Protein AF-A0A397FQW8-F1 (afdb_monomer)

Solvent-accessible surface area (backbone atoms only — not comparable to full-atom values): 8566 Å² total; per-residue (Å²): 134,74,49,76,88,79,46,59,55,54,85,73,72,38,60,66,43,75,45,67,27,36,20,41,43,28,19,68,78,79,52,90,47,74,47,78,46,56,73,49,72,66,59,42,50,56,52,49,51,50,36,62,75,72,62,70,64,80,53,71,68,52,52,51,50,34,61,57,23,47,76,49,27,67,61,52,52,53,47,13,37,69,66,50,81,47,74,45,64,29,32,55,61,62,46,79,44,45,49,40,78,52,86,40,48,87,54,54,65,68,61,37,56,75,66,70,55,62,73,84,41,75,47,63,22,42,19,63,66,63,58,66,60,54,50,50,52,53,50,51,54,54,53,56,52,70,75,74,111

Foldseek 3Di:
DADVLVDDCVVVVDQKDKDQCCFLQLQAVPAGDIDIDGDDPVVVVVVVVCCVVVVVDDDPVRVVSSVVSNVCSNVWRVLQCVLPVDAASNHQDKDKDQCCCPVVVVPDPVRCVVVVHDNRDIDIHGHNDDSVVVVVVVVVVVVVVVVVD

Sequence (149 aa):
MMSPILQNPLDLGADICMHSATKFVCGHSDTMSGIVIAKDPELCRDLYFVQNAEGTGLAPMDCWLLLRGVKTMGLRVLTAQSNAMRVSFGSVNSLISLPGVMSHASIPEEVRKARSFPEDLIRLSIGIEDIQDLINDLQRAFQSFSTSA

pLDDT: mean 90.45, std 9.54, range [47.16, 98.12]

Structure (mmCIF, N/CA/C/O backbone):
data_AF-A0A397FQW8-F1
#
_entry.id   AF-A0A397FQW8-F1
#
loop_
_atom_site.group_PDB
_atom_site.id
_atom_site.type_symbol
_atom_site.label_atom_id
_atom_site.label_alt_id
_atom_site.label_comp_id
_atom_site.label_asym_id
_atom_site.label_entity_id
_atom_site.label_seq_id
_atom_site.pdbx_PDB_ins_code
_atom_site.Cartn_x
_atom_site.Cartn_y
_atom_site.Cartn_z
_atom_site.occupancy
_atom_site.B_iso_or_equiv
_atom_site.auth_seq_id
_atom_site.auth_comp_id
_atom_site.auth_asym_id
_atom_site.auth_atom_id
_atom_site.pdbx_PDB_model_num
ATOM 1 N N . MET A 1 1 ? -6.438 -0.593 -3.858 1.00 58.75 1 MET A N 1
ATOM 2 C CA . MET A 1 1 ? -5.549 -1.523 -4.578 1.00 58.75 1 MET A CA 1
ATOM 3 C C . MET A 1 1 ? -5.179 -2.636 -3.619 1.00 58.75 1 MET A C 1
ATOM 5 O O . MET A 1 1 ? -4.789 -2.327 -2.498 1.00 58.75 1 MET A O 1
ATOM 9 N N . MET A 1 2 ? -5.399 -3.890 -4.008 1.00 80.75 2 MET A N 1
ATOM 10 C CA . MET A 1 2 ? -5.043 -5.040 -3.175 1.00 80.75 2 MET A CA 1
ATOM 11 C C . MET A 1 2 ? -3.526 -5.265 -3.200 1.00 80.75 2 MET A C 1
ATOM 13 O O . MET A 1 2 ? -2.845 -4.813 -4.12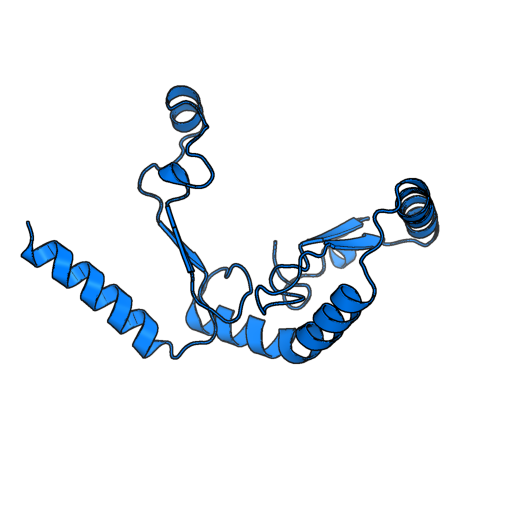3 1.00 80.75 2 MET A O 1
ATOM 17 N N . SER A 1 3 ? -2.987 -5.908 -2.165 1.00 86.31 3 SER A N 1
ATOM 18 C CA . SER A 1 3 ? -1.581 -6.313 -2.158 1.00 86.31 3 SER A CA 1
ATOM 19 C C . SER A 1 3 ? -1.331 -7.406 -3.213 1.00 86.31 3 SER A C 1
ATOM 21 O O . SER A 1 3 ? -2.273 -8.125 -3.560 1.00 86.31 3 SER A O 1
ATOM 23 N N . PRO A 1 4 ? -0.076 -7.597 -3.667 1.00 90.06 4 PRO A N 1
ATOM 24 C CA . PRO A 1 4 ? 0.270 -8.679 -4.598 1.00 90.06 4 PRO A CA 1
ATOM 25 C C . PRO A 1 4 ? -0.098 -10.082 -4.090 1.00 90.06 4 PRO A C 1
ATOM 27 O O . PRO A 1 4 ? -0.250 -11.004 -4.878 1.00 90.06 4 PRO A O 1
ATOM 30 N N . ILE A 1 5 ? -0.253 -10.245 -2.768 1.00 90.38 5 ILE A N 1
ATOM 31 C CA . ILE A 1 5 ? -0.669 -11.503 -2.129 1.00 90.38 5 ILE A CA 1
ATOM 32 C C . ILE A 1 5 ? -2.120 -11.867 -2.471 1.00 90.38 5 ILE A C 1
ATOM 34 O O . ILE A 1 5 ? -2.453 -13.044 -2.530 1.00 90.38 5 ILE A O 1
ATOM 38 N N . LEU A 1 6 ? -2.988 -10.869 -2.659 1.00 90.62 6 LEU A N 1
ATOM 39 C CA . LEU A 1 6 ? -4.427 -11.080 -2.842 1.00 90.62 6 LEU A CA 1
ATOM 40 C C . LEU A 1 6 ? -4.859 -11.009 -4.303 1.00 90.62 6 LEU A C 1
ATOM 42 O O . LEU A 1 6 ? -5.870 -11.602 -4.667 1.00 90.62 6 LEU A O 1
ATOM 46 N N . GLN A 1 7 ? -4.135 -10.259 -5.132 1.00 91.69 7 GLN A N 1
ATOM 47 C CA . GLN A 1 7 ? -4.473 -10.114 -6.539 1.00 91.69 7 GLN A CA 1
ATOM 48 C C . GLN A 1 7 ? -3.234 -9.762 -7.355 1.00 91.69 7 GLN A C 1
ATOM 50 O O . GLN A 1 7 ? -2.508 -8.828 -7.014 1.00 91.69 7 GLN A O 1
ATOM 55 N N . ASN A 1 8 ? -3.072 -10.445 -8.485 1.00 93.75 8 ASN A N 1
ATOM 56 C CA . ASN A 1 8 ? -2.119 -10.085 -9.522 1.00 93.75 8 ASN A CA 1
ATOM 57 C C . ASN A 1 8 ? -2.871 -9.621 -10.786 1.00 93.75 8 ASN A C 1
ATOM 59 O O . ASN A 1 8 ? -3.413 -10.449 -11.515 1.00 93.75 8 ASN A O 1
ATOM 63 N N . PRO A 1 9 ? -2.941 -8.304 -11.063 1.00 95.25 9 PRO A N 1
ATOM 64 C CA . PRO A 1 9 ? -3.610 -7.774 -12.252 1.00 95.25 9 PRO A CA 1
ATOM 65 C C . PRO A 1 9 ? -3.051 -8.273 -13.590 1.00 95.25 9 PRO A C 1
ATOM 67 O O . PRO A 1 9 ? -3.795 -8.291 -14.568 1.00 95.25 9 PRO A O 1
ATOM 70 N N . LEU A 1 10 ? -1.780 -8.687 -13.649 1.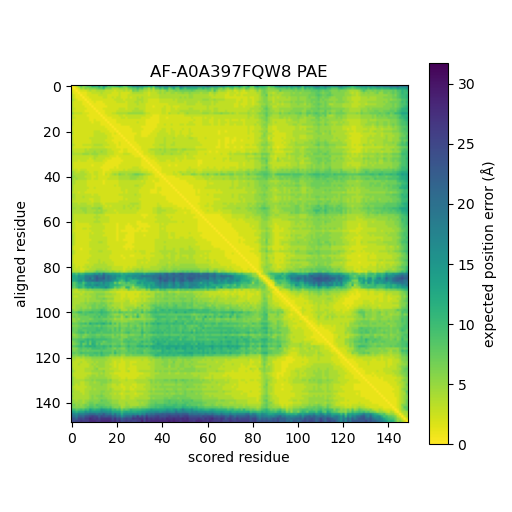00 94.31 10 LEU A N 1
ATOM 71 C CA . LEU A 1 10 ? -1.177 -9.194 -14.888 1.00 94.31 10 LEU A CA 1
ATOM 72 C C . LEU A 1 10 ? -1.837 -10.507 -15.337 1.00 94.31 10 LEU A C 1
ATOM 74 O O . LEU A 1 10 ? -2.076 -10.702 -16.528 1.00 94.31 10 LEU A O 1
ATOM 78 N N . ASP A 1 11 ? -2.238 -11.352 -14.383 1.00 94.56 11 AS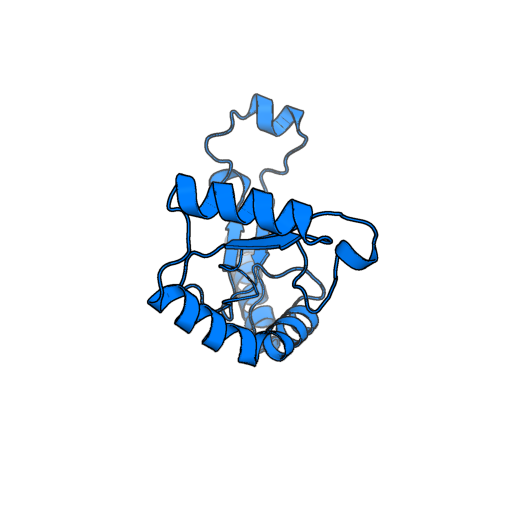P A N 1
ATOM 79 C CA . ASP A 1 11 ? -2.974 -12.596 -14.655 1.00 94.56 11 ASP A CA 1
ATOM 80 C C . ASP A 1 11 ? -4.405 -12.325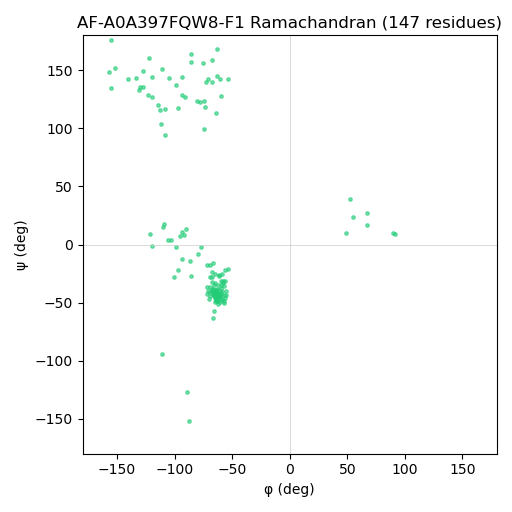 -15.151 1.00 94.56 11 ASP A C 1
ATOM 82 O O . ASP A 1 11 ? -5.045 -13.190 -15.745 1.00 94.56 11 ASP A O 1
ATOM 86 N N . LEU A 1 12 ? -4.907 -11.105 -14.933 1.00 95.69 12 LEU A N 1
ATOM 87 C CA . LEU A 1 12 ? -6.222 -10.638 -15.378 1.00 95.69 12 LEU A CA 1
ATOM 88 C C . LEU A 1 12 ? -6.159 -9.889 -16.719 1.00 95.69 12 LEU A C 1
ATOM 90 O O . LEU A 1 12 ? -7.158 -9.315 -17.148 1.00 95.69 12 LEU A O 1
ATOM 94 N N . GLY A 1 13 ? -4.997 -9.885 -17.379 1.00 95.38 13 GLY A N 1
ATOM 95 C CA . GLY A 1 13 ? -4.803 -9.279 -18.695 1.00 95.38 13 GLY A CA 1
ATOM 96 C C . GLY A 1 13 ? -4.339 -7.823 -18.679 1.00 95.38 13 GLY A C 1
ATOM 97 O O . GLY A 1 13 ? -4.297 -7.214 -19.743 1.00 95.38 13 GLY A O 1
ATOM 98 N N . ALA A 1 14 ? -3.976 -7.258 -17.522 1.00 96.56 14 ALA A N 1
ATOM 99 C CA . ALA A 1 14 ? -3.336 -5.945 -17.484 1.00 96.56 14 ALA A CA 1
ATOM 100 C C . ALA A 1 14 ? -1.899 -6.015 -18.032 1.00 96.56 14 ALA A C 1
ATOM 102 O O . ALA A 1 14 ? -1.168 -6.963 -17.751 1.00 96.56 14 ALA A O 1
ATOM 103 N N . ASP A 1 15 ? -1.470 -4.980 -18.755 1.00 97.06 15 ASP A N 1
ATOM 104 C CA . ASP A 1 15 ? -0.091 -4.881 -19.258 1.00 97.06 15 ASP A CA 1
ATOM 105 C C . ASP A 1 15 ? 0.867 -4.271 -18.223 1.00 97.06 15 ASP A C 1
ATOM 107 O O . ASP A 1 15 ? 2.061 -4.570 -18.214 1.00 97.06 15 ASP A O 1
ATOM 111 N N . ILE A 1 16 ? 0.331 -3.444 -17.317 1.00 96.56 16 ILE A N 1
ATOM 112 C CA . ILE A 1 16 ? 1.067 -2.804 -16.224 1.00 96.56 16 ILE A CA 1
ATOM 113 C C . ILE A 1 16 ? 0.323 -3.008 -14.908 1.00 96.56 16 ILE A C 1
ATOM 115 O O . ILE A 1 16 ? -0.873 -2.738 -14.789 1.00 96.56 16 ILE A O 1
ATOM 119 N N . CYS A 1 17 ? 1.067 -3.408 -13.882 1.00 95.38 17 CYS A N 1
ATOM 120 C CA . CYS A 1 17 ? 0.637 -3.393 -12.498 1.00 95.38 17 CYS A CA 1
ATOM 121 C C . CYS A 1 17 ? 1.478 -2.386 -11.707 1.00 95.38 17 CYS A C 1
ATOM 123 O O . CYS A 1 17 ? 2.697 -2.504 -11.610 1.00 95.38 17 CYS A O 1
ATOM 125 N N . MET A 1 18 ? 0.822 -1.383 -11.130 1.00 95.00 18 MET A N 1
ATOM 126 C CA . MET A 1 18 ? 1.460 -0.397 -10.261 1.00 95.00 18 MET A CA 1
ATOM 127 C C . MET A 1 18 ? 1.101 -0.694 -8.809 1.00 95.00 18 MET A C 1
ATOM 129 O O . MET A 1 18 ? -0.045 -1.026 -8.529 1.00 95.00 18 MET A O 1
ATOM 133 N N . HIS A 1 19 ? 2.039 -0.494 -7.883 1.00 94.69 19 HIS A N 1
ATOM 134 C CA . HIS A 1 19 ? 1.791 -0.498 -6.446 1.00 94.69 19 HIS A CA 1
ATOM 135 C C . HIS A 1 19 ? 2.385 0.738 -5.766 1.00 94.69 19 HIS A C 1
ATOM 137 O O . HIS A 1 19 ? 3.548 1.085 -5.971 1.00 94.69 19 HIS A O 1
ATOM 143 N N . SER A 1 20 ? 1.614 1.353 -4.862 1.00 94.19 20 SER A N 1
ATOM 144 C CA . SER A 1 20 ? 2.193 2.213 -3.823 1.00 94.19 20 SER A CA 1
ATOM 145 C C . SER A 1 20 ? 2.842 1.312 -2.776 1.00 94.19 20 SER A C 1
ATOM 147 O O . SER A 1 20 ? 2.165 0.730 -1.923 1.00 94.19 20 SER A O 1
ATOM 149 N N . ALA A 1 21 ? 4.160 1.156 -2.866 1.00 94.62 21 ALA A N 1
ATOM 150 C CA . ALA A 1 21 ? 4.903 0.248 -2.009 1.00 94.62 21 ALA A CA 1
ATOM 151 C C . ALA A 1 21 ? 5.020 0.748 -0.562 1.00 94.62 21 ALA A C 1
ATOM 153 O O . ALA A 1 21 ? 5.168 -0.066 0.343 1.00 94.62 21 ALA A O 1
ATOM 154 N N . THR A 1 22 ? 4.786 2.039 -0.318 1.00 93.69 22 THR A N 1
ATOM 155 C CA . THR A 1 22 ? 4.561 2.631 1.017 1.00 93.69 22 THR A CA 1
ATOM 156 C C . THR A 1 22 ? 3.452 1.952 1.824 1.00 93.69 22 THR A C 1
ATOM 158 O O . THR A 1 22 ? 3.378 2.112 3.039 1.00 93.69 22 THR A O 1
ATOM 161 N N . LYS A 1 23 ? 2.538 1.241 1.155 1.00 93.06 23 LYS A N 1
ATOM 162 C CA . LYS A 1 23 ? 1.396 0.563 1.780 1.00 93.06 23 LYS A CA 1
ATOM 163 C C . LYS A 1 23 ? 1.792 -0.853 2.179 1.00 93.06 23 LYS A C 1
ATOM 165 O O . LYS A 1 23 ? 2.794 -1.028 2.853 1.00 93.06 23 LYS A O 1
ATOM 170 N N . PHE A 1 24 ? 1.047 -1.872 1.757 1.00 92.12 24 PHE A N 1
ATOM 171 C CA . PHE A 1 24 ? 1.269 -3.257 2.189 1.00 92.12 24 PHE A CA 1
ATOM 172 C C . PHE A 1 24 ? 2.681 -3.806 1.941 1.00 92.12 24 PHE A C 1
ATOM 174 O O . PHE A 1 24 ? 3.133 -4.648 2.719 1.00 92.12 24 PHE A O 1
ATOM 181 N N . VAL A 1 25 ? 3.366 -3.353 0.885 1.00 93.31 25 VAL A N 1
ATOM 182 C CA . VAL A 1 25 ? 4.675 -3.893 0.483 1.00 93.31 25 VAL A CA 1
ATOM 183 C C . VAL A 1 25 ? 5.741 -3.585 1.541 1.00 93.31 25 VAL A C 1
ATOM 185 O O . VAL A 1 25 ? 6.305 -4.514 2.115 1.00 93.31 25 VAL A O 1
ATOM 188 N N . CYS A 1 26 ? 5.950 -2.308 1.872 1.00 94.06 26 CYS A N 1
ATOM 189 C CA . CYS A 1 26 ? 6.735 -1.890 3.034 1.00 94.06 26 CYS A CA 1
ATOM 190 C C . CYS A 1 26 ? 6.017 -2.300 4.324 1.00 94.06 26 CYS A C 1
ATOM 192 O O . CYS A 1 26 ? 6.521 -3.119 5.086 1.00 94.06 26 CYS A O 1
ATOM 194 N N . GLY A 1 27 ? 4.829 -1.742 4.554 1.00 92.44 27 GLY A N 1
ATOM 195 C CA . GLY A 1 27 ? 3.941 -2.014 5.677 1.00 92.44 27 GLY A CA 1
ATOM 196 C C . GLY A 1 27 ? 4.406 -1.588 7.062 1.00 92.44 27 GLY A C 1
ATOM 197 O O . GLY A 1 27 ? 3.833 -2.053 8.041 1.00 92.44 27 GLY A O 1
ATOM 198 N N . HIS A 1 28 ? 5.405 -0.712 7.152 1.00 95.25 28 HIS A N 1
ATOM 199 C CA . HIS A 1 28 ? 5.940 -0.203 8.420 1.00 95.25 28 HIS A CA 1
ATOM 200 C C . HIS A 1 28 ? 5.840 1.326 8.542 1.00 95.25 28 HIS A C 1
ATOM 202 O O . HIS A 1 28 ? 6.378 1.903 9.479 1.00 95.25 28 HIS A O 1
ATOM 208 N N . SER A 1 29 ? 5.134 1.991 7.616 1.00 92.44 29 SER A N 1
ATOM 209 C CA . SER A 1 29 ? 4.962 3.455 7.591 1.00 92.44 29 SER A CA 1
ATOM 210 C C . SER A 1 29 ? 6.277 4.258 7.595 1.00 92.44 29 SER A C 1
ATOM 212 O O . SER A 1 29 ? 6.269 5.419 7.995 1.00 92.44 29 SER A O 1
ATOM 214 N N . ASP A 1 30 ? 7.390 3.670 7.150 1.00 94.94 30 ASP A N 1
ATOM 215 C CA . ASP A 1 30 ? 8.742 4.230 7.301 1.00 94.94 30 ASP A CA 1
ATOM 216 C C . ASP A 1 30 ? 9.477 4.491 5.974 1.00 94.94 30 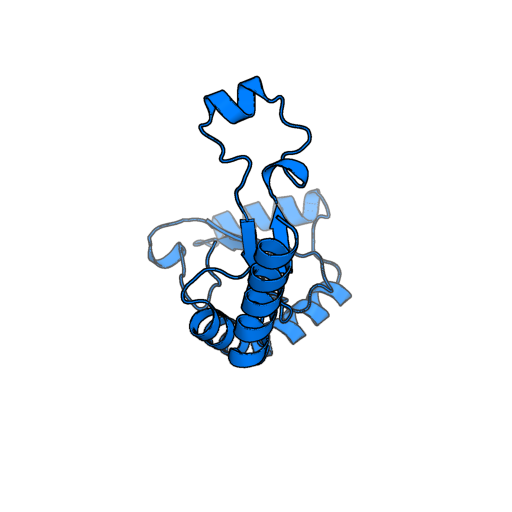ASP A C 1
ATOM 218 O O . ASP A 1 30 ? 10.582 5.026 5.991 1.00 94.94 30 ASP A O 1
ATOM 222 N N . THR A 1 31 ? 8.875 4.172 4.822 1.00 93.75 31 THR A N 1
ATOM 223 C CA . THR A 1 31 ? 9.453 4.477 3.502 1.00 93.75 31 THR A CA 1
ATOM 224 C C . THR A 1 31 ? 8.406 4.934 2.485 1.00 93.75 31 THR A C 1
ATOM 226 O O . THR A 1 31 ? 7.277 4.429 2.422 1.00 93.75 31 THR A O 1
ATOM 229 N N . MET A 1 32 ? 8.791 5.903 1.650 1.00 95.38 32 MET A N 1
ATOM 230 C CA . MET A 1 32 ? 8.028 6.310 0.473 1.00 95.38 32 MET A CA 1
ATOM 231 C C . MET A 1 32 ? 8.571 5.617 -0.769 1.00 95.38 32 MET A C 1
ATOM 233 O O . MET A 1 32 ? 9.723 5.803 -1.138 1.00 95.38 32 MET A O 1
ATOM 237 N N . SER A 1 33 ? 7.747 4.795 -1.411 1.00 94.69 33 SER A N 1
ATOM 238 C CA . SER A 1 33 ? 8.213 3.938 -2.495 1.00 94.69 33 SER A CA 1
ATOM 239 C C . SER A 1 33 ? 7.068 3.527 -3.417 1.00 94.69 33 SER A C 1
ATOM 241 O O . SER A 1 33 ? 5.912 3.379 -3.003 1.00 94.69 33 SER A O 1
ATOM 243 N N . GLY A 1 34 ? 7.403 3.349 -4.693 1.00 95.75 34 GLY A N 1
ATOM 244 C CA . GLY A 1 34 ? 6.512 2.878 -5.746 1.00 95.75 34 GLY A CA 1
ATOM 245 C C . GLY A 1 34 ? 7.134 1.691 -6.473 1.00 95.75 34 GLY A C 1
ATOM 246 O O . GLY A 1 34 ? 8.354 1.587 -6.563 1.00 95.75 34 GLY A O 1
ATOM 247 N N . ILE A 1 35 ? 6.290 0.790 -6.965 1.00 95.69 35 ILE A N 1
ATOM 248 C CA . ILE A 1 35 ? 6.693 -0.332 -7.815 1.00 95.69 35 ILE A CA 1
ATOM 249 C C . ILE A 1 35 ? 5.823 -0.299 -9.065 1.00 95.69 35 ILE A C 1
ATOM 251 O O . ILE A 1 35 ? 4.605 -0.138 -8.968 1.00 95.69 35 ILE A O 1
ATOM 255 N N . VAL A 1 36 ? 6.447 -0.484 -10.223 1.00 96.19 36 VAL A N 1
ATOM 256 C CA . VAL A 1 36 ? 5.770 -0.703 -11.501 1.00 96.19 36 VAL A CA 1
ATOM 257 C C . VAL A 1 36 ? 6.274 -2.028 -12.058 1.00 96.19 36 VAL A C 1
ATOM 259 O O . VAL A 1 36 ? 7.478 -2.264 -12.109 1.00 96.19 36 VAL A O 1
ATOM 262 N N . ILE A 1 37 ? 5.347 -2.903 -12.429 1.00 95.25 37 ILE A N 1
ATOM 263 C CA . ILE A 1 37 ? 5.606 -4.216 -13.014 1.00 95.25 37 ILE A CA 1
ATOM 264 C C . ILE A 1 37 ? 4.943 -4.213 -14.385 1.00 95.25 37 ILE A C 1
ATOM 266 O O . ILE A 1 37 ? 3.758 -3.902 -14.488 1.00 95.25 37 ILE A O 1
ATOM 270 N N . ALA A 1 38 ? 5.697 -4.544 -15.425 1.00 96.44 38 ALA A N 1
ATOM 271 C CA . ALA A 1 38 ? 5.194 -4.659 -16.786 1.00 96.44 38 ALA A CA 1
ATOM 272 C C . ALA A 1 38 ? 5.194 -6.122 -17.236 1.00 96.44 38 ALA A C 1
ATOM 274 O O . ALA A 1 38 ? 5.994 -6.931 -16.766 1.00 96.44 38 ALA A O 1
ATOM 275 N N . LYS A 1 39 ? 4.267 -6.452 -18.135 1.00 95.31 39 LYS A N 1
ATOM 276 C CA . LYS A 1 39 ? 4.045 -7.808 -18.643 1.00 95.31 39 LYS A CA 1
ATOM 277 C C . LYS A 1 39 ? 5.156 -8.295 -19.575 1.00 95.31 39 LYS A C 1
ATOM 279 O O . LYS A 1 39 ? 5.513 -9.470 -19.519 1.00 95.31 39 LYS A O 1
ATOM 284 N N . ASP A 1 40 ? 5.671 -7.421 -20.438 1.00 96.12 40 ASP A N 1
ATOM 285 C CA . ASP A 1 40 ? 6.623 -7.780 -21.489 1.00 96.12 40 ASP A CA 1
ATOM 286 C C . ASP A 1 40 ? 7.954 -6.999 -21.408 1.00 96.12 40 ASP A C 1
ATOM 288 O O . ASP A 1 40 ? 8.037 -5.948 -20.759 1.00 96.12 40 ASP A O 1
ATOM 292 N N . PRO A 1 41 ? 9.028 -7.514 -22.043 1.00 96.56 41 PRO A N 1
ATOM 293 C CA . PRO A 1 41 ? 10.354 -6.901 -21.978 1.00 96.56 41 PRO A CA 1
ATOM 294 C C . PRO A 1 41 ? 10.473 -5.544 -22.679 1.00 96.56 41 PRO A C 1
ATOM 296 O O . PRO A 1 41 ? 11.334 -4.749 -22.300 1.00 96.56 41 PRO A O 1
ATOM 299 N N . GLU A 1 42 ? 9.664 -5.280 -23.707 1.00 97.38 42 GLU A N 1
ATOM 300 C CA . GLU A 1 42 ? 9.721 -4.018 -24.449 1.00 97.38 42 GLU A CA 1
ATOM 301 C C . GLU A 1 42 ? 9.196 -2.879 -23.574 1.00 97.38 42 GLU A C 1
ATOM 303 O O . GLU A 1 42 ? 9.893 -1.884 -23.369 1.00 97.38 42 GLU A O 1
ATOM 308 N N . LEU A 1 43 ? 8.055 -3.100 -22.923 1.00 96.31 43 LEU A N 1
ATOM 309 C CA . LEU A 1 43 ? 7.483 -2.166 -21.965 1.00 96.31 43 LEU A CA 1
ATOM 310 C C . LEU A 1 43 ? 8.395 -1.957 -20.748 1.00 96.31 43 LEU A C 1
ATOM 312 O O . LEU A 1 43 ? 8.555 -0.833 -20.273 1.00 96.31 43 LEU A O 1
ATOM 316 N N . CYS A 1 44 ? 9.060 -3.015 -20.267 1.00 96.50 44 CYS A N 1
ATOM 317 C CA . CYS A 1 44 ? 10.083 -2.892 -19.222 1.00 96.50 44 CYS A CA 1
ATOM 318 C C . CYS A 1 44 ? 11.238 -1.966 -19.639 1.00 96.50 44 CYS A C 1
ATOM 320 O O . CYS A 1 44 ? 11.726 -1.186 -18.818 1.00 96.50 44 CYS A O 1
ATOM 322 N N . ARG A 1 45 ? 11.684 -2.041 -20.900 1.00 97.75 45 ARG A N 1
ATOM 323 C CA . ARG A 1 45 ? 12.768 -1.197 -21.424 1.00 97.75 45 ARG A CA 1
ATOM 324 C C . ARG A 1 45 ? 12.350 0.269 -21.485 1.00 97.75 45 ARG A C 1
ATOM 326 O O . ARG A 1 45 ? 13.135 1.131 -21.091 1.00 97.75 45 ARG A O 1
ATOM 333 N N . ASP A 1 46 ? 11.131 0.540 -21.932 1.00 97.25 46 ASP A N 1
ATOM 334 C CA . ASP A 1 46 ? 10.612 1.903 -22.030 1.00 97.25 46 ASP A CA 1
ATOM 335 C C . ASP A 1 46 ? 10.430 2.527 -20.637 1.00 97.25 46 ASP A C 1
ATOM 337 O O . ASP A 1 46 ? 10.852 3.660 -20.396 1.00 97.25 46 ASP A O 1
ATOM 341 N N . LEU A 1 47 ? 9.908 1.758 -19.674 1.00 97.00 47 LEU A N 1
ATOM 342 C CA . LEU A 1 47 ? 9.819 2.180 -18.272 1.00 97.00 47 LEU A CA 1
ATOM 343 C C . LEU A 1 47 ? 11.200 2.452 -17.662 1.00 97.00 47 LEU A C 1
ATOM 345 O O . LEU A 1 47 ? 11.381 3.453 -16.967 1.00 97.00 47 LEU A O 1
ATOM 349 N N . TYR A 1 48 ? 12.186 1.593 -17.936 1.00 97.50 48 TYR A N 1
ATOM 350 C CA . TYR A 1 48 ? 13.559 1.794 -17.476 1.00 97.50 48 TYR A CA 1
ATOM 351 C C . TYR A 1 48 ? 14.176 3.073 -18.052 1.00 97.50 48 TYR A C 1
ATOM 353 O O . TYR A 1 48 ? 14.832 3.821 -17.323 1.00 97.50 48 TYR A O 1
ATOM 361 N N . PHE A 1 49 ? 13.942 3.349 -19.339 1.00 98.12 49 PHE A N 1
ATOM 362 C CA . PHE A 1 49 ? 14.405 4.580 -19.971 1.00 98.12 49 PHE A CA 1
ATOM 363 C C . PHE A 1 49 ? 13.864 5.814 -19.242 1.00 98.12 49 PHE A C 1
ATOM 365 O O . PHE A 1 49 ? 14.652 6.689 -18.882 1.00 98.12 49 PHE A O 1
ATOM 372 N N . VAL A 1 50 ? 12.558 5.854 -18.953 1.00 97.56 50 VAL A N 1
ATOM 373 C CA . VAL A 1 50 ? 11.927 6.964 -18.217 1.00 97.56 50 VAL A CA 1
ATOM 374 C C . VAL A 1 50 ? 12.481 7.076 -16.797 1.00 97.56 50 VAL A C 1
ATOM 376 O O . VAL A 1 50 ? 12.913 8.156 -16.401 1.00 97.56 50 VAL A O 1
ATOM 379 N N . GLN A 1 51 ? 12.558 5.968 -16.050 1.00 97.69 51 GLN A N 1
ATOM 380 C CA . GLN A 1 51 ? 13.110 5.961 -14.689 1.00 97.69 51 GLN A CA 1
ATOM 381 C C . GLN A 1 51 ? 14.531 6.545 -14.650 1.00 97.69 51 GLN A C 1
ATOM 383 O O . GLN A 1 51 ? 14.867 7.320 -13.752 1.00 97.69 51 GLN A O 1
ATOM 388 N N . ASN A 1 52 ? 15.374 6.161 -15.612 1.00 97.81 52 ASN A N 1
ATOM 389 C CA . ASN A 1 52 ? 16.746 6.641 -15.704 1.00 97.81 52 ASN A CA 1
ATOM 390 C C . ASN A 1 52 ? 16.821 8.109 -16.150 1.00 97.81 52 ASN A C 1
ATOM 392 O O . ASN A 1 52 ? 17.599 8.872 -15.586 1.00 97.81 52 ASN A O 1
ATOM 396 N N . ALA A 1 53 ? 16.022 8.508 -17.143 1.00 98.12 53 ALA A N 1
ATOM 397 C CA . ALA A 1 53 ? 16.018 9.869 -17.678 1.00 98.12 53 ALA A CA 1
ATOM 398 C C . ALA A 1 53 ? 15.485 10.899 -16.669 1.00 98.12 53 ALA A C 1
ATOM 400 O O . ALA A 1 53 ? 16.020 12.002 -16.581 1.00 98.12 53 ALA A O 1
ATOM 401 N N . GLU A 1 54 ? 14.462 10.539 -15.893 1.00 98.06 54 GLU A N 1
ATOM 402 C CA . GLU A 1 54 ? 13.877 11.406 -14.864 1.00 98.06 54 GLU A CA 1
ATOM 403 C C . GLU A 1 54 ? 14.599 11.307 -13.513 1.00 98.06 54 GLU A C 1
ATOM 405 O O . GLU A 1 54 ? 14.389 12.143 -12.635 1.00 98.06 54 GLU A O 1
ATOM 410 N N . GLY A 1 55 ? 15.443 10.287 -13.321 1.00 96.31 55 GLY A N 1
ATOM 411 C CA . GLY A 1 55 ? 16.146 10.057 -12.059 1.00 96.31 55 GLY A CA 1
ATOM 412 C C . GLY A 1 55 ? 15.215 9.671 -10.904 1.00 96.31 55 GLY A C 1
ATOM 413 O O . GLY A 1 55 ? 15.534 9.922 -9.746 1.00 96.31 55 GLY A O 1
ATOM 414 N N . THR A 1 56 ? 14.066 9.059 -11.200 1.00 95.94 56 THR A N 1
ATOM 415 C CA . THR A 1 56 ? 13.008 8.722 -10.226 1.00 95.94 56 THR A CA 1
ATOM 416 C C . THR A 1 56 ? 13.177 7.335 -9.594 1.00 95.94 56 THR A C 1
ATOM 418 O O . THR A 1 56 ? 12.270 6.819 -8.939 1.00 95.94 56 THR A O 1
ATOM 421 N N . GLY A 1 57 ? 14.350 6.717 -9.768 1.00 95.75 57 GLY A N 1
ATOM 422 C CA . GLY A 1 57 ? 14.706 5.460 -9.113 1.00 95.75 57 GLY A CA 1
ATOM 423 C C . GLY A 1 57 ? 14.702 5.575 -7.584 1.00 95.75 57 GLY A C 1
ATOM 424 O O . GLY A 1 57 ? 15.114 6.586 -7.018 1.00 95.75 57 GLY A O 1
ATOM 425 N N . LEU A 1 58 ? 14.250 4.517 -6.907 1.00 97.38 58 LEU A N 1
ATOM 426 C CA . LEU A 1 58 ? 14.187 4.479 -5.447 1.00 97.38 58 LEU A CA 1
ATOM 427 C C . LEU A 1 58 ? 15.594 4.467 -4.822 1.00 97.38 58 LEU A C 1
ATOM 429 O O . LEU A 1 58 ? 16.493 3.770 -5.299 1.00 97.38 58 LEU A O 1
ATOM 433 N N . ALA A 1 59 ? 15.778 5.211 -3.728 1.00 97.62 59 ALA A N 1
ATOM 434 C CA . ALA A 1 59 ? 17.055 5.274 -3.025 1.00 97.62 59 ALA A CA 1
ATOM 435 C C . ALA A 1 59 ? 17.463 3.895 -2.455 1.00 97.62 59 ALA A C 1
ATOM 437 O O . ALA A 1 59 ? 16.606 3.155 -1.967 1.00 97.62 59 ALA A O 1
ATOM 438 N N . PRO A 1 60 ? 18.765 3.540 -2.421 1.00 97.88 60 PRO A N 1
ATOM 439 C CA . PRO A 1 60 ? 19.211 2.217 -1.966 1.00 97.88 60 PRO A CA 1
ATOM 440 C C . PRO A 1 60 ? 18.762 1.837 -0.547 1.00 97.88 60 PRO A C 1
ATOM 442 O O . PRO A 1 60 ? 18.452 0.673 -0.287 1.00 97.88 60 PRO A O 1
ATOM 445 N N . MET A 1 61 ? 18.697 2.807 0.370 1.00 97.75 61 MET A N 1
ATOM 446 C CA . MET A 1 61 ? 18.231 2.566 1.738 1.00 97.75 61 MET A CA 1
ATOM 447 C C . MET A 1 61 ? 16.729 2.250 1.782 1.00 97.75 61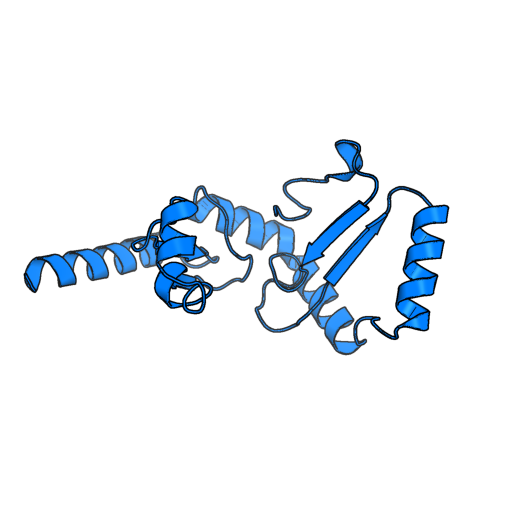 MET A C 1
ATOM 449 O O . MET A 1 61 ? 16.315 1.320 2.474 1.00 97.75 61 MET A O 1
ATOM 453 N N . ASP A 1 62 ? 15.918 2.956 0.992 1.00 97.50 62 ASP A N 1
ATOM 454 C CA . ASP A 1 62 ? 14.488 2.668 0.857 1.00 97.50 62 ASP A CA 1
ATOM 455 C C . ASP A 1 62 ? 14.245 1.312 0.183 1.00 97.50 62 ASP A C 1
ATOM 457 O O . ASP A 1 62 ? 13.383 0.549 0.621 1.00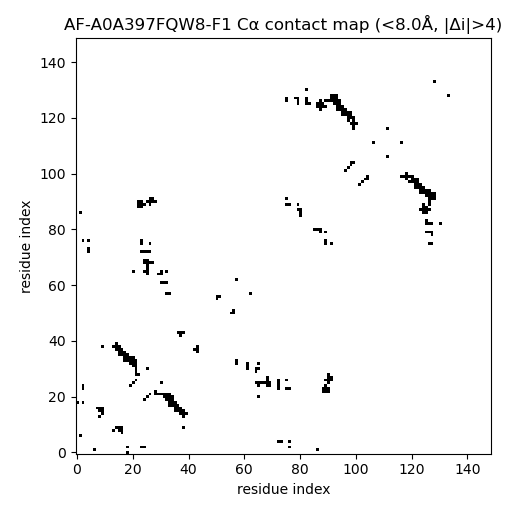 97.50 62 ASP A O 1
ATOM 461 N N . CYS A 1 63 ? 15.058 0.947 -0.817 1.00 97.38 63 CYS A N 1
ATOM 462 C CA . CYS A 1 63 ? 15.051 -0.399 -1.399 1.00 97.38 63 CYS A CA 1
ATOM 463 C C . CYS A 1 63 ? 15.304 -1.472 -0.330 1.00 97.38 63 CYS A C 1
ATOM 465 O O . CYS A 1 63 ? 14.620 -2.497 -0.299 1.00 97.38 63 CYS A O 1
ATOM 467 N N . TRP A 1 64 ? 16.260 -1.243 0.575 1.00 98.06 64 TRP A N 1
ATOM 468 C CA . TRP A 1 64 ? 16.550 -2.168 1.670 1.00 98.06 64 TRP A CA 1
ATOM 469 C C . TRP A 1 64 ? 15.390 -2.276 2.673 1.00 98.06 64 TRP A C 1
ATOM 471 O O . TRP A 1 64 ? 15.012 -3.391 3.046 1.00 98.06 64 TRP A O 1
ATOM 481 N N . LEU A 1 65 ? 14.781 -1.150 3.068 1.00 97.75 65 LEU A N 1
ATOM 482 C CA . LEU A 1 65 ? 13.596 -1.139 3.939 1.00 97.75 65 LEU A CA 1
ATOM 483 C C . LEU A 1 65 ? 12.425 -1.891 3.304 1.00 97.75 65 LEU A C 1
ATOM 485 O O . LEU A 1 65 ? 11.762 -2.694 3.964 1.00 97.75 65 LEU A O 1
ATOM 489 N N . LEU A 1 66 ? 12.216 -1.707 2.003 1.00 96.62 66 LEU A N 1
ATOM 490 C CA . LEU A 1 66 ? 11.194 -2.417 1.248 1.00 96.62 66 LEU A CA 1
ATOM 491 C C . LEU A 1 66 ? 11.475 -3.925 1.216 1.00 96.62 66 LEU A C 1
ATOM 493 O O . LEU A 1 66 ? 10.598 -4.719 1.555 1.00 96.62 66 LEU A O 1
ATOM 497 N N . LEU A 1 67 ? 12.711 -4.338 0.916 1.00 96.94 67 LEU A N 1
ATOM 498 C CA . LEU A 1 67 ? 13.121 -5.746 0.964 1.00 96.94 67 LEU A CA 1
ATOM 499 C C . LEU A 1 67 ? 12.954 -6.355 2.360 1.00 96.94 67 LEU A C 1
ATOM 501 O O . LEU A 1 67 ? 12.651 -7.544 2.477 1.00 96.94 67 LEU A O 1
ATOM 505 N N . ARG A 1 68 ? 13.177 -5.590 3.434 1.00 97.31 68 ARG A N 1
ATOM 506 C CA . ARG A 1 68 ? 12.884 -6.004 4.815 1.00 97.31 68 ARG A CA 1
ATOM 507 C C . ARG A 1 68 ? 11.379 -6.195 5.021 1.00 97.31 68 ARG A C 1
ATOM 509 O O . ARG A 1 68 ? 10.986 -7.249 5.513 1.00 97.31 68 ARG A O 1
ATOM 516 N N . GLY A 1 69 ? 10.560 -5.224 4.621 1.00 95.69 69 GLY A N 1
ATOM 517 C CA . GLY A 1 69 ? 9.107 -5.240 4.800 1.00 95.69 69 GLY A CA 1
ATOM 518 C C . GLY A 1 69 ? 8.397 -6.366 4.045 1.00 95.69 69 GLY A C 1
ATOM 519 O O . GLY A 1 69 ? 7.505 -7.014 4.600 1.00 95.69 69 GLY A O 1
ATOM 520 N N . VAL A 1 70 ? 8.845 -6.672 2.822 1.00 95.94 70 VAL A N 1
ATOM 521 C CA . VAL A 1 70 ? 8.268 -7.729 1.970 1.00 95.94 70 VAL A CA 1
ATOM 522 C C . VAL A 1 70 ? 8.304 -9.101 2.645 1.00 95.94 70 VAL A C 1
ATOM 524 O O . VAL A 1 70 ? 7.367 -9.882 2.485 1.00 95.94 70 VAL A O 1
ATOM 527 N N . LYS A 1 71 ? 9.326 -9.383 3.465 1.00 97.06 71 LYS A N 1
ATOM 528 C CA . LYS A 1 71 ? 9.487 -10.676 4.156 1.00 97.06 71 LYS A CA 1
ATOM 529 C C . LYS A 1 71 ? 8.300 -11.028 5.054 1.00 97.06 71 LYS A C 1
ATOM 531 O O . LYS A 1 71 ? 7.988 -12.200 5.216 1.00 97.06 71 LYS A O 1
ATOM 536 N N . THR A 1 72 ? 7.636 -10.025 5.628 1.00 96.19 72 THR A N 1
ATOM 537 C CA . THR A 1 72 ? 6.482 -10.213 6.522 1.00 96.19 72 THR A CA 1
ATOM 538 C C . THR A 1 72 ? 5.150 -9.862 5.861 1.00 96.19 72 THR A C 1
ATOM 540 O O . THR A 1 72 ? 4.111 -9.921 6.514 1.00 96.19 72 THR A O 1
ATOM 543 N N . MET A 1 73 ? 5.147 -9.514 4.569 1.00 94.00 73 MET A N 1
ATOM 544 C CA . MET A 1 73 ? 3.955 -9.025 3.869 1.00 94.00 73 MET A CA 1
ATOM 545 C C . MET A 1 73 ? 2.796 -10.018 3.900 1.00 94.00 73 MET A C 1
ATOM 547 O O . MET A 1 73 ? 1.683 -9.614 4.220 1.00 94.00 73 MET A O 1
ATOM 551 N N . GLY A 1 74 ? 3.050 -11.298 3.610 1.00 93.00 74 GLY A N 1
ATOM 552 C CA . GLY A 1 74 ? 2.007 -12.328 3.623 1.00 93.00 74 GLY A CA 1
ATOM 553 C C . GLY A 1 74 ? 1.298 -12.416 4.975 1.00 93.00 74 GLY A C 1
ATOM 554 O O . GLY A 1 74 ? 0.077 -12.310 5.033 1.00 93.00 74 GLY A O 1
ATOM 555 N N . LEU A 1 75 ? 2.068 -12.504 6.065 1.00 93.19 75 LEU A N 1
ATOM 556 C CA . LEU A 1 75 ? 1.529 -12.557 7.428 1.00 93.19 75 LEU A CA 1
ATOM 557 C C . LEU A 1 75 ? 0.714 -11.303 7.759 1.00 93.19 75 LEU A C 1
ATOM 559 O O . LEU A 1 75 ? -0.435 -11.407 8.171 1.00 93.19 75 LEU A O 1
ATOM 563 N N . ARG A 1 76 ? 1.273 -10.113 7.504 1.00 93.19 76 ARG A N 1
ATOM 564 C CA . ARG A 1 76 ? 0.601 -8.838 7.799 1.00 93.19 76 ARG A CA 1
ATOM 565 C C . ARG A 1 76 ? -0.712 -8.681 7.038 1.00 93.19 76 ARG A C 1
ATOM 567 O O . ARG A 1 76 ? -1.703 -8.256 7.621 1.00 93.19 76 ARG A O 1
ATOM 574 N N . VAL A 1 77 ? -0.724 -9.015 5.746 1.00 90.94 77 VAL A N 1
ATOM 575 C CA . VAL A 1 77 ? -1.922 -8.923 4.899 1.00 90.94 77 VAL A CA 1
ATOM 576 C C . VAL A 1 77 ? -3.010 -9.865 5.403 1.00 90.94 77 VAL A C 1
ATOM 578 O O . VAL A 1 77 ? -4.145 -9.426 5.562 1.00 90.94 77 VAL A O 1
ATOM 581 N N . LEU A 1 78 ? -2.671 -11.129 5.674 1.00 90.00 78 LEU A N 1
ATOM 582 C CA . LEU A 1 78 ? -3.641 -12.131 6.118 1.00 90.00 78 LEU A CA 1
ATOM 583 C C . LEU A 1 78 ? -4.212 -11.793 7.500 1.00 90.00 78 LEU A C 1
ATOM 585 O O . LEU A 1 78 ? -5.427 -11.851 7.681 1.00 90.00 78 LEU A O 1
ATOM 589 N N . THR A 1 79 ? -3.370 -11.369 8.449 1.00 88.81 79 THR A N 1
ATOM 590 C CA . THR A 1 79 ? -3.827 -10.931 9.776 1.00 88.81 79 THR A CA 1
ATOM 591 C C . THR A 1 79 ? -4.733 -9.707 9.671 1.00 88.81 79 THR A C 1
ATOM 593 O O . THR A 1 79 ? -5.859 -9.752 10.164 1.00 88.81 79 THR A O 1
ATOM 596 N N . ALA A 1 80 ? -4.308 -8.653 8.963 1.00 87.31 80 ALA A N 1
ATOM 597 C CA . ALA A 1 80 ? -5.121 -7.449 8.779 1.00 87.31 80 ALA A CA 1
ATOM 598 C C . ALA A 1 80 ? -6.457 -7.754 8.075 1.00 87.31 80 ALA A C 1
ATOM 600 O O . ALA A 1 80 ? -7.492 -7.198 8.438 1.00 87.31 80 ALA A O 1
ATOM 601 N N . GLN A 1 81 ? -6.461 -8.669 7.098 1.00 87.94 81 GLN A N 1
ATOM 602 C CA . GLN A 1 81 ? -7.682 -9.126 6.435 1.00 87.94 81 GLN A CA 1
ATOM 603 C C . GLN A 1 81 ? -8.608 -9.878 7.400 1.00 87.94 81 GLN A C 1
ATOM 605 O O . GLN A 1 81 ? -9.816 -9.634 7.377 1.00 87.94 81 GLN A O 1
ATOM 610 N N . SER A 1 82 ? -8.058 -10.751 8.252 1.00 86.50 82 SER A N 1
ATOM 611 C CA . SER A 1 82 ? -8.835 -11.484 9.258 1.00 86.50 82 SER A CA 1
ATOM 612 C C . SER A 1 82 ? -9.441 -10.554 10.311 1.00 86.50 82 SER A C 1
ATOM 614 O O . SER A 1 82 ? -10.608 -10.711 10.657 1.00 86.50 82 SER A O 1
ATOM 616 N N . ASN A 1 83 ? -8.691 -9.532 10.736 1.00 83.31 83 ASN A N 1
ATOM 617 C CA . ASN A 1 83 ? -9.141 -8.547 11.715 1.00 83.31 83 ASN A CA 1
ATOM 618 C C . ASN A 1 83 ? -10.275 -7.673 11.160 1.00 83.31 83 ASN A C 1
ATOM 620 O O . ASN A 1 83 ? -11.219 -7.336 11.865 1.00 83.31 83 ASN A O 1
ATOM 624 N N . ALA A 1 84 ? -10.188 -7.273 9.892 1.00 70.62 84 ALA A N 1
ATOM 625 C CA . ALA A 1 84 ? -11.044 -6.223 9.355 1.00 70.62 84 ALA A CA 1
ATOM 626 C C . ALA A 1 84 ? -12.286 -6.715 8.604 1.00 70.62 84 ALA A C 1
ATOM 628 O O . ALA A 1 84 ? -13.177 -5.908 8.337 1.00 70.62 84 ALA A O 1
ATOM 629 N N . MET A 1 85 ? -12.293 -7.959 8.102 1.00 59.97 85 MET A N 1
ATOM 630 C CA . MET A 1 85 ? -13.156 -8.378 6.976 1.00 59.97 85 MET A CA 1
ATOM 631 C C . MET A 1 85 ? -13.094 -7.408 5.755 1.00 59.97 85 MET A C 1
ATOM 633 O O . MET A 1 85 ? -13.898 -7.506 4.823 1.00 59.97 85 MET A O 1
ATOM 637 N N . ARG A 1 86 ? -12.156 -6.439 5.736 1.00 52.06 86 ARG A N 1
ATOM 638 C CA . ARG A 1 86 ? -12.096 -5.284 4.819 1.00 52.06 86 ARG A CA 1
ATOM 639 C C . ARG A 1 86 ? -10.663 -4.743 4.658 1.00 52.06 86 ARG A C 1
ATOM 641 O O . ARG A 1 86 ? -9.706 -5.242 5.235 1.00 52.06 86 ARG A O 1
ATOM 648 N N . VAL A 1 87 ? -10.509 -3.747 3.789 1.00 52.72 87 VAL A N 1
ATOM 649 C CA . VAL A 1 87 ? -9.229 -3.251 3.265 1.00 52.72 87 VAL A CA 1
ATOM 650 C C . VAL A 1 87 ? -8.502 -2.356 4.277 1.00 52.72 87 VAL A C 1
ATOM 652 O O . VAL A 1 87 ? -9.015 -1.312 4.665 1.00 52.72 87 VAL A O 1
ATOM 655 N N . SER A 1 88 ? -7.273 -2.734 4.629 1.00 70.62 88 SER A N 1
ATOM 656 C CA . SER A 1 88 ? -6.307 -1.908 5.367 1.00 70.62 88 SER A CA 1
ATOM 657 C C . SER A 1 88 ? -5.489 -1.008 4.422 1.00 70.62 88 SER A C 1
ATOM 659 O O . SER A 1 88 ? -5.340 -1.304 3.237 1.00 70.62 88 SER A O 1
ATOM 661 N N . PHE A 1 89 ? -4.925 0.091 4.931 1.00 68.56 89 PHE A N 1
ATOM 662 C CA . PHE A 1 89 ? -3.900 0.890 4.240 1.00 68.56 89 PHE A CA 1
ATOM 663 C C . PHE A 1 89 ? -2.512 0.241 4.285 1.00 68.56 89 PHE A C 1
ATOM 665 O O . PHE A 1 89 ? -1.572 0.753 3.677 1.00 68.56 89 PHE A O 1
ATOM 672 N N . GLY A 1 90 ? -2.396 -0.905 4.955 1.00 75.69 90 GLY A N 1
ATOM 673 C CA . GLY A 1 90 ? -1.298 -1.842 4.795 1.00 75.69 90 GLY A CA 1
ATOM 674 C C . GLY A 1 90 ? -0.095 -1.629 5.689 1.00 75.69 90 GLY A C 1
ATOM 675 O O . GLY A 1 90 ? 0.903 -2.312 5.477 1.00 75.69 90 GLY A O 1
ATOM 676 N N . SER A 1 91 ? -0.199 -0.745 6.682 1.00 86.44 91 SER A N 1
ATOM 677 C CA . SER A 1 91 ? 0.757 -0.682 7.787 1.00 86.44 91 SER A CA 1
ATOM 678 C C . SER A 1 91 ? 0.388 -1.662 8.905 1.00 86.44 91 SER A C 1
ATOM 680 O O . SER A 1 91 ? -0.737 -2.156 8.956 1.00 86.44 91 SER A O 1
ATOM 682 N N . VAL A 1 92 ? 1.336 -1.937 9.800 1.00 90.38 92 VAL A N 1
ATOM 683 C CA . VAL A 1 92 ? 1.110 -2.735 11.014 1.00 90.38 92 VAL A CA 1
ATOM 684 C C . VAL A 1 92 ? 0.190 -2.045 12.023 1.00 90.38 92 VAL A C 1
ATOM 686 O O . VAL A 1 92 ? -0.446 -2.737 12.810 1.00 90.38 92 VAL A O 1
ATOM 689 N N . ASN A 1 93 ? 0.090 -0.714 11.983 1.00 91.19 93 ASN A N 1
ATOM 690 C CA . ASN A 1 93 ? -0.762 0.065 12.881 1.00 91.19 93 ASN A CA 1
ATOM 691 C C . ASN A 1 93 ? -2.143 0.348 12.281 1.00 91.19 93 ASN A C 1
ATOM 693 O O . ASN A 1 93 ? -2.276 0.649 11.087 1.00 91.19 93 ASN A O 1
ATOM 697 N N . SER A 1 94 ? -3.148 0.346 13.149 1.00 91.50 94 SER A N 1
ATOM 698 C CA . SER A 1 94 ? -4.492 0.809 12.851 1.00 91.50 94 SER A CA 1
ATOM 699 C C . SER A 1 94 ? -4.544 2.337 12.735 1.00 91.50 94 SER A C 1
ATOM 701 O O . SER A 1 94 ? -3.903 3.064 13.491 1.00 91.50 94 SER A O 1
ATOM 703 N N . LEU A 1 95 ? -5.307 2.843 11.763 1.00 91.06 95 LEU A N 1
ATOM 704 C CA . LEU A 1 95 ? -5.498 4.274 11.506 1.00 91.06 95 LEU A CA 1
ATOM 705 C C . LEU A 1 95 ? -6.981 4.578 11.300 1.00 91.06 95 LEU A C 1
ATOM 707 O O . LEU A 1 95 ? -7.689 3.828 10.632 1.00 91.06 95 LEU A O 1
ATOM 711 N N . ILE A 1 96 ? -7.427 5.732 11.782 1.00 91.75 96 ILE A N 1
ATOM 712 C CA . ILE A 1 96 ? -8.764 6.280 11.539 1.00 91.75 96 ILE A CA 1
ATOM 713 C C . ILE A 1 96 ? -8.638 7.629 10.832 1.00 91.75 96 ILE A C 1
ATOM 715 O O . ILE A 1 96 ? -7.692 8.382 11.057 1.00 91.75 96 ILE A O 1
ATOM 719 N N . SER A 1 97 ? -9.560 7.931 9.922 1.00 90.94 97 SER A N 1
ATOM 720 C CA . SER A 1 97 ? -9.582 9.208 9.204 1.00 90.94 97 SER A CA 1
ATOM 721 C C . SER A 1 97 ? -10.998 9.587 8.792 1.00 90.94 97 SER A C 1
ATOM 723 O O . SER A 1 97 ? -11.816 8.707 8.534 1.00 90.94 97 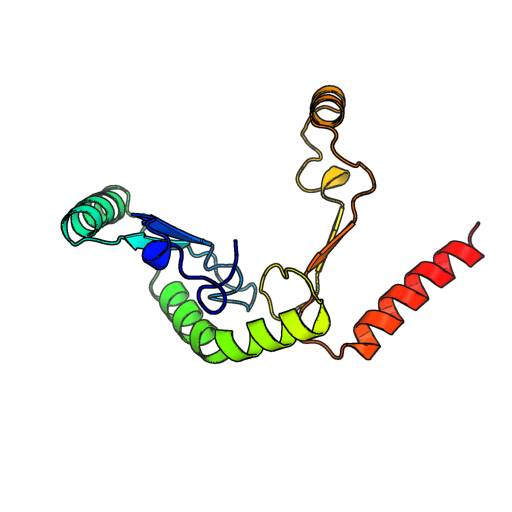SER A O 1
ATOM 725 N N . LEU A 1 98 ? -11.249 10.890 8.676 1.00 90.75 98 LEU A N 1
ATOM 726 C CA . LEU A 1 98 ? -12.468 11.469 8.113 1.00 90.75 98 LEU A CA 1
ATOM 727 C C . LEU A 1 98 ? -12.120 12.080 6.752 1.00 90.75 98 LEU A C 1
ATOM 729 O O . LEU A 1 98 ? -11.631 13.213 6.694 1.00 90.75 98 LEU A O 1
ATOM 733 N N . PRO A 1 99 ? -12.291 11.353 5.632 1.00 89.31 99 PRO A N 1
ATOM 734 C CA . PRO A 1 99 ? -11.774 11.808 4.352 1.00 89.31 99 PRO A CA 1
ATOM 735 C C . PRO A 1 99 ? -12.377 13.140 3.892 1.00 89.31 99 PRO A C 1
ATOM 737 O O . PRO A 1 99 ? -11.683 13.850 3.171 1.00 89.31 99 PRO A O 1
ATOM 740 N N . GLY A 1 100 ? -13.598 13.491 4.317 1.00 86.38 100 GLY A N 1
ATOM 741 C CA . GLY A 1 100 ? -14.260 14.757 3.979 1.00 86.38 100 GLY A CA 1
ATOM 742 C C . GLY A 1 100 ? -13.552 15.995 4.525 1.00 86.38 100 GLY A C 1
ATOM 743 O O . GLY A 1 100 ? -13.318 16.929 3.767 1.00 86.38 100 GLY A O 1
ATOM 744 N N . VAL A 1 101 ? -13.148 15.972 5.798 1.00 87.19 101 VAL A N 1
ATOM 745 C CA . VAL A 1 101 ? -12.503 17.111 6.488 1.00 87.19 101 VAL A CA 1
ATOM 746 C C . VAL A 1 101 ? -10.977 17.010 6.552 1.00 87.19 101 VAL A C 1
ATOM 748 O O . VAL A 1 101 ? -10.317 17.908 7.062 1.00 87.19 101 VAL A O 1
ATOM 751 N N . MET A 1 102 ? -10.403 15.919 6.040 1.00 88.94 102 MET A N 1
ATOM 752 C CA . MET A 1 102 ? -8.956 15.721 5.950 1.00 88.94 102 MET A CA 1
ATOM 753 C C . MET A 1 102 ? -8.513 15.767 4.483 1.00 88.94 102 MET A C 1
ATOM 755 O O . MET A 1 102 ? -8.297 16.835 3.921 1.00 88.94 102 MET A O 1
ATOM 759 N N . SER A 1 103 ? -8.405 14.612 3.821 1.00 84.75 103 SER A N 1
ATOM 760 C CA . SER A 1 103 ? -7.827 14.511 2.473 1.00 84.75 103 SER A CA 1
ATOM 761 C C . SER A 1 103 ? -8.621 15.241 1.385 1.00 84.75 103 SER A C 1
ATOM 763 O O . SER A 1 103 ? -8.036 15.617 0.376 1.00 84.75 103 SER A O 1
ATOM 765 N N . HIS A 1 104 ? -9.926 15.442 1.577 1.00 87.31 104 HIS A N 1
ATOM 766 C CA . HIS A 1 104 ? -10.796 16.160 0.644 1.00 87.31 104 HIS A CA 1
ATOM 767 C C . HIS A 1 104 ? -11.261 17.515 1.198 1.00 87.31 104 HIS A C 1
ATOM 769 O O . HIS A 1 104 ? -12.179 18.104 0.633 1.00 87.31 104 HIS A O 1
ATOM 775 N N . ALA A 1 105 ? -10.623 18.032 2.257 1.00 87.88 105 ALA A N 1
ATOM 776 C CA . ALA A 1 105 ? -11.003 19.299 2.888 1.00 87.88 105 ALA A CA 1
ATOM 777 C C . ALA A 1 105 ? -10.939 20.495 1.927 1.00 87.88 105 ALA A C 1
ATOM 779 O O . ALA A 1 105 ? -11.715 21.437 2.046 1.00 87.88 105 ALA A O 1
ATOM 780 N N . SER A 1 106 ? -10.014 20.456 0.964 1.00 90.81 106 SER A N 1
ATOM 781 C CA . SER A 1 106 ? -9.843 21.501 -0.048 1.00 90.81 106 SER A CA 1
ATOM 782 C C . SER A 1 106 ? -10.843 21.412 -1.202 1.00 90.81 106 SER A C 1
ATOM 784 O O . SER A 1 106 ? -10.877 22.313 -2.038 1.00 90.81 106 SER A O 1
ATOM 786 N N . ILE A 1 107 ? -11.647 20.344 -1.284 1.00 89.56 107 ILE A N 1
ATOM 787 C CA . ILE A 1 107 ? -12.649 20.204 -2.341 1.00 89.56 107 ILE A CA 1
ATOM 788 C C . ILE A 1 107 ? -13.877 21.038 -1.960 1.00 89.56 107 ILE A C 1
ATOM 790 O O . ILE A 1 107 ? -14.472 20.783 -0.909 1.00 89.56 107 ILE A O 1
ATOM 794 N N . PRO A 1 108 ? -14.306 21.988 -2.814 1.00 92.31 108 PRO A N 1
ATOM 795 C CA . PRO A 1 108 ? -15.494 22.789 -2.552 1.00 92.31 108 PRO A CA 1
ATOM 796 C C . PRO A 1 108 ? -16.719 21.920 -2.255 1.00 92.31 108 PRO A C 1
ATOM 798 O O . PRO A 1 108 ? -16.920 20.873 -2.876 1.00 92.31 108 PRO A O 1
ATOM 801 N N 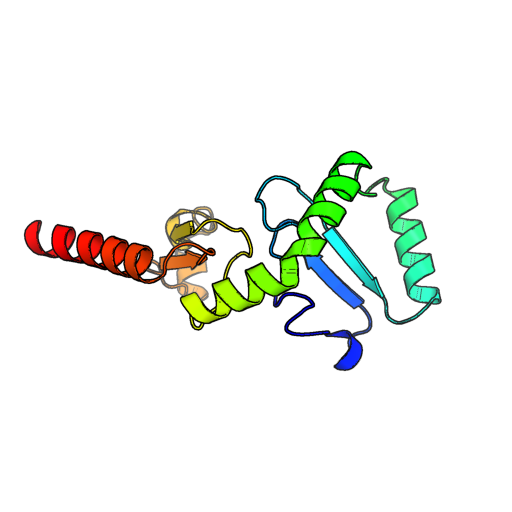. GLU A 1 109 ? -17.558 22.367 -1.321 1.00 88.88 109 GLU A N 1
ATOM 802 C CA . GLU A 1 109 ? -18.743 21.626 -0.872 1.00 88.88 109 GLU A CA 1
ATOM 803 C C . GLU A 1 109 ? -19.684 21.264 -2.028 1.00 88.88 109 GLU A C 1
ATOM 805 O O . GLU A 1 109 ? -20.166 20.137 -2.096 1.00 88.88 109 GLU A O 1
ATOM 810 N N . GLU A 1 110 ? -19.884 22.178 -2.979 1.00 91.94 110 GLU A N 1
ATOM 811 C CA . GLU A 1 110 ? -20.675 21.933 -4.189 1.00 91.94 110 GLU A CA 1
ATOM 812 C C . GLU A 1 110 ? -20.153 20.720 -4.975 1.00 91.94 110 GLU A C 1
ATOM 814 O O . GLU A 1 110 ? -20.919 19.832 -5.347 1.00 91.94 110 GLU A O 1
ATOM 819 N N . VAL A 1 111 ? -18.832 20.634 -5.162 1.00 91.56 111 VAL A N 1
ATOM 820 C CA . VAL A 1 111 ? -18.183 19.539 -5.894 1.00 91.56 111 VAL A CA 1
ATOM 821 C C . VAL A 1 111 ? -18.272 18.227 -5.110 1.00 91.56 111 VAL A C 1
ATOM 823 O O . VAL A 1 111 ? -18.466 17.169 -5.712 1.00 91.56 111 VAL A O 1
ATOM 826 N N . ARG A 1 112 ? -18.166 18.272 -3.774 1.00 89.44 112 ARG A N 1
ATOM 827 C CA . ARG A 1 112 ? -18.344 17.088 -2.913 1.00 89.44 112 ARG A CA 1
ATOM 828 C C . ARG A 1 112 ? -19.781 16.566 -2.982 1.00 89.44 112 ARG A C 1
ATOM 830 O O . ARG A 1 112 ? -19.979 15.375 -3.230 1.00 89.44 112 ARG A O 1
ATOM 837 N N . LYS A 1 113 ? -20.776 17.455 -2.891 1.00 87.88 113 LYS A N 1
ATOM 838 C CA . LYS A 1 113 ? -22.202 17.118 -3.034 1.00 87.88 113 LYS A CA 1
ATOM 839 C C . LYS A 1 113 ? -22.531 16.562 -4.418 1.00 87.88 113 LYS A C 1
ATOM 841 O O . LYS A 1 113 ? -23.204 15.539 -4.511 1.00 87.88 113 LYS A O 1
ATOM 846 N N . ALA A 1 114 ? -22.005 17.171 -5.482 1.00 92.62 114 ALA A N 1
ATOM 847 C CA . ALA A 1 114 ? -22.207 16.708 -6.857 1.00 92.62 114 ALA A CA 1
ATOM 848 C C . ALA A 1 114 ? -21.651 15.294 -7.106 1.00 92.62 114 ALA A C 1
ATOM 850 O O . ALA A 1 114 ? -22.158 14.568 -7.956 1.00 92.62 114 ALA A O 1
ATOM 851 N N . ARG A 1 115 ? -20.624 14.887 -6.349 1.00 89.38 115 ARG A N 1
ATOM 852 C CA . ARG A 1 115 ? -20.035 13.538 -6.389 1.00 89.38 115 ARG A CA 1
ATOM 853 C C . ARG A 1 115 ? -20.660 12.568 -5.382 1.00 89.38 115 ARG A C 1
ATOM 855 O O . ARG A 1 115 ? -20.127 11.476 -5.202 1.00 89.38 115 ARG A O 1
ATOM 862 N N . SER A 1 116 ? -21.744 12.969 -4.715 1.00 88.88 116 SER A N 1
ATOM 863 C CA . SER A 1 116 ? -22.402 12.196 -3.653 1.00 88.88 116 SER A CA 1
ATOM 864 C C . SER A 1 116 ? -21.428 11.749 -2.558 1.00 88.88 116 SER A C 1
ATOM 866 O O . SER A 1 116 ? -21.497 10.623 -2.070 1.00 88.88 116 SER A O 1
ATOM 868 N N . PHE A 1 117 ? -20.480 12.619 -2.199 1.00 85.75 117 PHE A N 1
ATOM 869 C CA . PHE A 1 117 ? -19.474 12.308 -1.194 1.00 85.75 117 PHE A CA 1
ATOM 870 C C . PHE A 1 117 ? -20.091 12.349 0.219 1.00 85.75 117 PHE A C 1
ATOM 872 O O . PHE A 1 117 ? -20.632 13.387 0.603 1.00 85.75 117 PHE A O 1
ATOM 879 N N . PRO A 1 118 ? -20.001 11.264 1.010 1.00 87.19 118 PRO A N 1
ATOM 880 C CA . PRO A 1 118 ? -20.489 11.258 2.384 1.00 87.19 118 PRO A CA 1
ATOM 881 C C . PRO A 1 118 ? -19.554 12.058 3.302 1.00 87.19 118 PRO A C 1
ATOM 883 O O . PRO A 1 118 ? -18.380 11.722 3.463 1.00 87.19 118 PRO A O 1
ATOM 886 N N . GLU A 1 119 ? -20.078 13.128 3.901 1.00 86.31 119 GLU A N 1
ATOM 887 C CA . GLU A 1 119 ? -19.339 14.029 4.805 1.00 86.31 119 GLU A CA 1
ATOM 888 C C . GLU A 1 119 ? -18.981 13.366 6.144 1.00 86.31 119 GLU A C 1
ATOM 890 O O . GLU A 1 119 ? -17.965 13.688 6.758 1.00 86.31 119 GLU A O 1
ATOM 895 N N . ASP A 1 120 ? -19.788 12.398 6.564 1.00 89.31 120 ASP A N 1
ATOM 896 C CA . ASP A 1 120 ? -19.674 11.613 7.792 1.00 89.31 120 ASP A CA 1
ATOM 897 C C . ASP A 1 120 ? -18.920 10.287 7.592 1.00 89.31 120 ASP A C 1
ATOM 899 O O . ASP A 1 120 ? -18.892 9.429 8.477 1.00 89.31 120 ASP A O 1
ATOM 903 N N . LEU A 1 121 ? -18.272 10.104 6.436 1.00 90.00 121 LEU A N 1
ATOM 904 C CA . LEU A 1 121 ? -17.514 8.895 6.151 1.00 90.00 121 LEU A CA 1
ATOM 905 C C . LEU A 1 121 ? -16.323 8.758 7.103 1.00 90.00 121 LEU A C 1
ATOM 907 O O . LEU A 1 121 ? -15.331 9.481 6.998 1.00 90.00 121 LEU A O 1
ATOM 911 N N . ILE A 1 122 ? -16.371 7.745 7.962 1.00 90.31 122 ILE A N 1
ATOM 912 C CA . ILE A 1 122 ? -15.216 7.289 8.732 1.00 90.31 122 ILE A CA 1
ATOM 913 C C . ILE A 1 122 ? -14.504 6.201 7.934 1.00 90.31 122 ILE A C 1
ATOM 915 O O . ILE A 1 122 ? -15.095 5.201 7.526 1.00 90.31 122 ILE A O 1
ATOM 919 N N . ARG A 1 123 ? -13.201 6.380 7.725 1.00 90.12 123 ARG A N 1
ATOM 920 C CA . ARG A 1 123 ? -12.342 5.403 7.060 1.00 90.12 123 ARG A CA 1
ATOM 921 C C . ARG A 1 123 ? -11.346 4.825 8.051 1.00 90.12 123 ARG A C 1
ATOM 923 O O . ARG A 1 123 ? -10.456 5.540 8.517 1.00 90.12 123 ARG A O 1
ATOM 930 N N . LEU A 1 124 ? -11.471 3.523 8.287 1.00 90.00 124 LEU A N 1
ATOM 931 C CA . LEU A 1 124 ? -10.559 2.733 9.106 1.00 90.00 124 LEU A CA 1
ATOM 932 C C . LEU A 1 124 ? -9.553 1.979 8.233 1.00 90.00 124 LEU A C 1
ATOM 934 O O . LEU A 1 124 ? -9.899 1.400 7.205 1.00 90.00 124 LEU A O 1
ATOM 938 N N . SER A 1 125 ? -8.303 1.987 8.673 1.00 90.88 125 SER A N 1
ATOM 939 C CA . SER A 1 125 ? -7.248 1.065 8.282 1.00 90.88 125 SER A CA 1
ATOM 940 C C . SER A 1 125 ? -7.002 0.157 9.467 1.00 90.88 125 SER A C 1
ATOM 942 O O . SER A 1 125 ? -6.567 0.656 10.495 1.00 90.88 125 SER A O 1
ATOM 944 N N . ILE A 1 126 ? -7.239 -1.139 9.343 1.00 90.81 126 ILE A N 1
ATOM 945 C CA . ILE A 1 126 ? -6.999 -2.064 10.453 1.00 90.81 126 ILE A CA 1
ATOM 946 C C . ILE A 1 126 ? -5.592 -2.653 10.336 1.00 90.81 126 ILE A C 1
ATOM 948 O O . ILE A 1 126 ? -5.190 -3.101 9.259 1.00 90.81 126 ILE A O 1
ATOM 952 N N . GLY A 1 127 ? -4.834 -2.582 11.421 1.00 90.75 127 GLY A N 1
ATOM 953 C CA . GLY A 1 127 ? -3.493 -3.132 11.551 1.00 90.75 127 GLY A CA 1
ATOM 954 C C . GLY A 1 127 ? -3.503 -4.591 12.003 1.00 90.75 127 GLY A C 1
ATOM 955 O O . GLY A 1 127 ? -4.434 -5.351 11.720 1.00 90.75 127 GLY A O 1
ATOM 956 N N . ILE A 1 128 ? -2.426 -4.987 12.681 1.00 92.12 128 ILE A N 1
ATOM 957 C CA . ILE A 1 128 ? -2.213 -6.352 13.189 1.00 92.12 128 ILE A CA 1
ATOM 958 C C . ILE A 1 128 ? -2.311 -6.441 14.717 1.00 92.12 128 ILE A C 1
ATOM 960 O O . ILE A 1 128 ? -1.798 -7.391 15.306 1.00 92.12 128 ILE A O 1
ATOM 964 N N . GLU A 1 129 ? -2.915 -5.441 15.360 1.00 93.50 129 GLU A N 1
ATOM 965 C CA . GLU A 1 129 ? -3.193 -5.470 16.796 1.00 93.50 129 GLU A CA 1
ATOM 966 C C . GLU A 1 129 ? -4.162 -6.605 17.166 1.00 93.50 129 GLU A C 1
ATOM 968 O O . GLU A 1 129 ? -4.793 -7.222 16.298 1.00 93.50 129 GLU A O 1
ATOM 973 N N . ASP A 1 130 ? -4.291 -6.868 18.469 1.00 92.81 130 ASP A N 1
ATOM 974 C CA . ASP A 1 130 ? -5.321 -7.770 18.973 1.00 92.81 130 ASP A CA 1
ATOM 975 C C . ASP A 1 130 ? -6.711 -7.243 18.587 1.00 92.81 130 ASP A C 1
ATOM 977 O O . ASP A 1 130 ? -7.054 -6.075 18.801 1.00 92.81 130 ASP A O 1
ATOM 981 N N . ILE A 1 131 ? -7.517 -8.111 17.976 1.00 91.00 131 ILE A N 1
ATOM 982 C CA . ILE A 1 131 ? -8.822 -7.721 17.448 1.00 91.00 131 ILE A CA 1
ATOM 983 C C . ILE A 1 131 ? -9.789 -7.300 18.557 1.00 91.00 131 ILE A C 1
ATOM 985 O O . ILE A 1 131 ? -10.605 -6.400 18.350 1.00 91.00 131 ILE A O 1
ATOM 989 N N . GLN A 1 132 ? -9.699 -7.912 19.738 1.00 93.31 132 GLN A N 1
ATOM 990 C CA . GLN A 1 132 ? -10.578 -7.580 20.846 1.00 93.31 132 GLN A CA 1
ATOM 991 C C . GLN A 1 132 ? -10.222 -6.212 21.423 1.00 93.31 132 GLN A C 1
ATOM 993 O O . GLN A 1 132 ? -11.132 -5.453 21.754 1.00 93.31 132 GLN A O 1
ATOM 998 N N . ASP A 1 133 ? -8.937 -5.855 21.467 1.00 94.44 133 ASP A N 1
ATOM 999 C CA . ASP A 1 133 ? -8.505 -4.509 21.853 1.00 94.44 133 ASP A CA 1
ATOM 1000 C C . ASP A 1 133 ? -9.057 -3.448 20.894 1.00 94.44 133 ASP A C 1
ATOM 1002 O O . ASP A 1 133 ? -9.625 -2.454 21.348 1.00 94.44 133 ASP A O 1
ATOM 1006 N N . LEU A 1 134 ? -8.983 -3.684 19.579 1.00 92.44 134 LEU A N 1
ATOM 1007 C CA . LEU A 1 134 ? -9.534 -2.770 18.569 1.00 92.44 134 LEU A CA 1
ATOM 1008 C C . LEU A 1 134 ? -11.058 -2.612 18.692 1.00 92.44 134 LEU A C 1
ATOM 1010 O O . LEU A 1 134 ? -11.578 -1.496 18.627 1.00 92.44 134 LEU A O 1
ATOM 1014 N N . ILE A 1 135 ? -11.785 -3.717 18.885 1.00 92.06 135 ILE A N 1
ATOM 1015 C CA . ILE A 1 135 ? -13.243 -3.698 19.074 1.00 92.06 135 ILE A CA 1
ATOM 1016 C C . ILE A 1 135 ? -13.605 -2.948 20.356 1.00 92.06 135 ILE A C 1
ATOM 1018 O O . ILE A 1 135 ? -14.477 -2.078 20.329 1.00 92.06 135 ILE A O 1
ATOM 1022 N N . ASN A 1 136 ? -12.934 -3.260 21.466 1.00 94.50 136 ASN A N 1
ATOM 1023 C CA . ASN A 1 136 ? -13.171 -2.618 22.755 1.00 94.50 136 ASN A CA 1
ATOM 1024 C C . ASN A 1 136 ? -12.892 -1.115 22.678 1.00 94.50 136 ASN A C 1
ATOM 1026 O O . ASN A 1 136 ? -13.635 -0.321 23.255 1.00 94.50 136 ASN A O 1
ATOM 1030 N N . ASP A 1 137 ? -11.847 -0.708 21.956 1.00 94.44 137 ASP A N 1
ATOM 1031 C CA . ASP A 1 137 ? -11.505 0.700 21.802 1.00 94.44 137 ASP A CA 1
ATOM 1032 C C . ASP A 1 137 ? -12.598 1.476 21.058 1.00 94.44 137 ASP A C 1
ATOM 1034 O O . ASP A 1 137 ? -13.089 2.495 21.552 1.00 94.44 137 ASP A O 1
ATOM 1038 N N . LEU A 1 138 ? -13.082 0.928 19.938 1.00 93.00 138 LEU A N 1
ATOM 1039 C CA . LEU A 1 138 ? -14.211 1.498 19.201 1.00 93.00 138 LEU A CA 1
ATOM 1040 C C . LEU A 1 138 ? -15.496 1.516 20.042 1.00 93.00 138 LEU A C 1
ATOM 1042 O O . LEU A 1 138 ? -16.209 2.519 20.052 1.00 93.00 138 LEU A O 1
ATOM 1046 N N . GLN A 1 139 ? -15.794 0.444 20.783 1.00 94.06 139 GLN A N 1
ATOM 1047 C CA . GLN A 1 139 ? -16.973 0.380 21.652 1.00 94.06 139 GLN A CA 1
ATOM 1048 C C . GLN A 1 139 ? -16.941 1.445 22.752 1.00 94.06 139 GLN A C 1
ATOM 1050 O O . GLN A 1 139 ? -17.945 2.129 22.958 1.00 94.06 139 GLN A O 1
ATOM 1055 N N . ARG A 1 140 ? -15.796 1.636 23.421 1.00 95.12 140 ARG A N 1
ATOM 1056 C CA . ARG A 1 140 ? -15.622 2.701 24.423 1.00 95.12 140 ARG A CA 1
ATOM 1057 C C . ARG A 1 140 ? -15.834 4.081 23.811 1.00 95.12 140 ARG A C 1
ATOM 1059 O O . ARG A 1 140 ? -16.523 4.907 24.408 1.00 95.12 140 ARG A O 1
ATOM 1066 N N . ALA A 1 141 ? -15.292 4.320 22.615 1.00 92.81 141 ALA A N 1
ATOM 1067 C CA . ALA A 1 141 ? -15.481 5.582 21.908 1.00 92.81 141 ALA A CA 1
ATOM 1068 C C . ALA A 1 141 ? -16.974 5.853 21.634 1.00 92.81 141 ALA A C 1
ATOM 1070 O O . ALA A 1 141 ? -17.472 6.925 21.984 1.00 92.81 141 ALA A O 1
ATOM 1071 N N . PHE A 1 142 ? -17.720 4.867 21.122 1.00 92.44 142 PHE A N 1
ATOM 1072 C CA . PHE A 1 142 ? -19.163 5.012 20.887 1.00 92.44 142 PHE A CA 1
ATOM 1073 C C . PHE A 1 142 ? -19.969 5.213 22.180 1.00 92.44 142 PHE A C 1
ATOM 1075 O O . PHE A 1 142 ? -20.856 6.065 22.218 1.00 92.44 142 PHE A O 1
ATOM 1082 N N . GLN A 1 143 ? -19.639 4.495 23.257 1.00 94.06 143 GLN A N 1
ATOM 1083 C CA . GLN A 1 143 ? -20.314 4.638 24.554 1.00 94.06 143 GLN A CA 1
ATOM 1084 C C . GLN A 1 143 ? -20.092 6.025 25.179 1.00 94.06 143 GLN A C 1
ATOM 1086 O O . GLN A 1 143 ? -21.023 6.624 25.732 1.00 94.06 143 GLN A O 1
ATOM 1091 N N . SER A 1 144 ? -18.874 6.565 25.064 1.00 92.31 144 SER A N 1
ATOM 1092 C CA . SER A 1 144 ? -18.544 7.904 25.570 1.00 92.31 144 SER A CA 1
ATOM 1093 C C . SER A 1 144 ? -19.364 9.001 24.885 1.00 92.31 144 SER A C 1
ATOM 1095 O O . SER A 1 144 ? -19.800 9.953 25.535 1.00 92.31 144 SER A O 1
ATOM 1097 N N . PHE A 1 145 ? -19.662 8.819 23.595 1.00 85.75 145 PHE A N 1
ATOM 1098 C CA . PHE A 1 145 ? -20.501 9.735 22.834 1.00 85.75 145 PHE A CA 1
ATOM 1099 C C . PHE A 1 145 ? -21.965 9.678 23.290 1.00 85.75 145 PHE A C 1
ATOM 1101 O O . PHE A 1 145 ? -22.562 10.719 23.537 1.00 85.75 145 PHE A O 1
ATOM 1108 N N . SER A 1 146 ? -22.523 8.480 23.505 1.00 71.94 146 SER A N 1
ATOM 1109 C CA . SER A 1 146 ? -23.913 8.321 23.971 1.00 71.94 146 SER A CA 1
ATOM 1110 C C . SER A 1 146 ? -24.184 8.835 25.390 1.00 71.94 146 SER A C 1
ATOM 1112 O O . SER A 1 146 ? -25.339 9.009 25.752 1.00 71.94 146 SER A O 1
ATOM 1114 N N . THR A 1 147 ? -23.143 9.068 26.194 1.00 59.06 147 THR A N 1
ATOM 1115 C CA . THR A 1 147 ? -23.272 9.622 27.557 1.00 59.06 147 THR A CA 1
ATOM 1116 C C . THR A 1 147 ? -23.121 11.152 27.574 1.00 59.06 147 THR A C 1
ATOM 1118 O O . THR A 1 147 ? -23.400 11.791 28.583 1.00 59.06 147 THR A O 1
ATOM 1121 N N . SER A 1 148 ? -22.660 11.742 26.465 1.00 53.78 148 SER A N 1
ATOM 1122 C CA . SER A 1 148 ? -22.380 13.180 26.326 1.00 53.78 148 SER A CA 1
ATOM 1123 C C . SER A 1 148 ? -23.458 13.939 25.534 1.00 53.78 148 SER A C 1
ATOM 1125 O O . SER A 1 148 ? -23.286 15.131 25.278 1.00 53.78 148 SER A O 1
ATOM 1127 N N . ALA A 1 149 ? -24.537 13.256 25.138 1.00 47.16 149 ALA A N 1
ATOM 1128 C CA . ALA A 1 149 ? -25.710 13.791 24.442 1.00 47.16 149 ALA A CA 1
ATOM 1129 C C . ALA A 1 149 ? -26.960 13.601 25.310 1.00 47.16 149 ALA A C 1
ATOM 1131 O O . ALA A 1 149 ? -27.821 14.508 25.291 1.00 47.16 149 ALA A O 1
#

InterPro domains:
  IPR000277 Cys/Met metabolism, pyridoxal phosphate-dependent enzyme [PF01053] (1-87)
  IPR000277 Cys/Met metabolism, pyridoxal phosphate-dependent enzyme [PTHR11808] (1-87)
  IPR015421 Pyridoxal phosphate-dependent transferase, major domain [G3DSA:3.40.640.10] (1-73)
  IPR015422 Pyridoxal phosphate-dependent transferase, small domain [G3DSA:3.90.1150.10] (74-148)
  IPR015424 Pyridoxal phosphate-dependent transferase [SSF53383] (2-143)
  IPR054542 Cys/Met metabolism enzyme, pyridoxal-phosphate attachment site [PS00868] (15-29)

Organism: Aphanomyces astaci (NCBI:txid112090)

Mean predicted aligned error: 5.39 Å

Secondary structure (DSSP, 8-state):
---TTT--GGGGT-SEEEEETTTTTT-SS----EEEEESSHHHHHHHHHHHHHHT-PPPHHHHHHHHHHHTTHHHHHHHHHHHHSS---SSSS-EEE-TTTTTTTTS-HHHHHHTT--TT--EEE--SS-HHHHHHHHHHHHHHHHT--

Radius of gyration: 19.08 Å; Cα contacts (8 Å, |Δi|>4): 180; chains: 1; bounding box: 45×35×52 Å

Nearest PDB structures (foldseek):
  4u1t-assembly2_F  TM=9.128E-01  e=5.232E-10  Micromonospora echinospora
  4q31-assembly1_B  TM=9.078E-01  e=7.656E-10  Micromonospora echinospora
  4u2h-assembly1_C  TM=8.454E-01  e=2.073E-08  Micromonospora echinospora
  4u1t-assembly2_G  TM=8.287E-01  e=8.917E-08  Micromonospora echinospora
  4u1t-assembly1_C  TM=8.186E-01  e=1.149E-07  Micromonospora echinospora